Protein AF-A0A356ALX6-F1 (afdb_monomer)

Mean predicted aligned error: 3.81 Å

Secondary structure (DSSP, 8-state):
--EEEE-----TT-B-TTSSBHHHHHHHHHHHHHHHHHHTT-EEEE--

Radius of gyration: 12.62 Å; Cα contacts (8 Å, |Δi|>4): 52; chains: 1; bounding box: 27×14×35 Å

Structure (mmCIF, N/CA/C/O 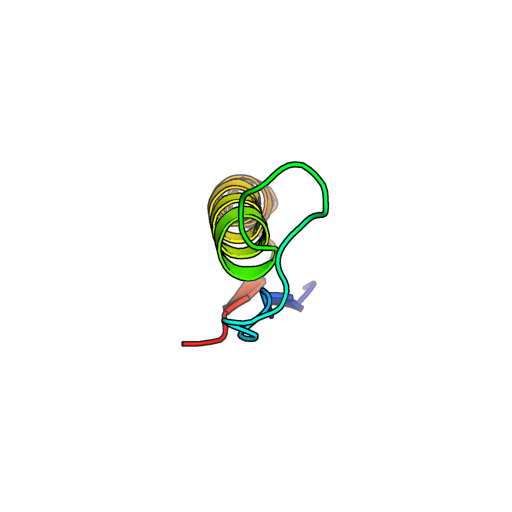backbone):
data_AF-A0A356ALX6-F1
#
_entry.id   AF-A0A356ALX6-F1
#
loop_
_atom_site.group_PDB
_atom_site.id
_atom_site.type_symbol
_atom_site.label_atom_id
_atom_site.label_alt_id
_atom_site.label_comp_id
_atom_site.label_asym_id
_atom_site.label_entity_id
_atom_site.label_seq_id
_atom_site.pdbx_PDB_ins_code
_atom_site.Cartn_x
_atom_site.Cartn_y
_atom_site.Cartn_z
_atom_site.occupancy
_atom_site.B_iso_or_equiv
_atom_site.auth_seq_id
_atom_site.auth_comp_id
_atom_site.auth_asym_id
_atom_site.auth_atom_id
_atom_site.pdbx_PDB_model_num
ATOM 1 N N . MET A 1 1 ? -14.630 -5.950 14.429 1.00 76.50 1 MET A N 1
ATOM 2 C CA . MET A 1 1 ? -14.026 -4.765 13.782 1.00 76.50 1 MET A CA 1
ATOM 3 C C . MET A 1 1 ? -13.110 -5.274 12.676 1.00 76.50 1 MET A C 1
ATOM 5 O O . MET A 1 1 ? -12.292 -6.132 12.998 1.00 76.50 1 MET A O 1
ATOM 9 N N . PRO A 1 2 ? -13.280 -4.86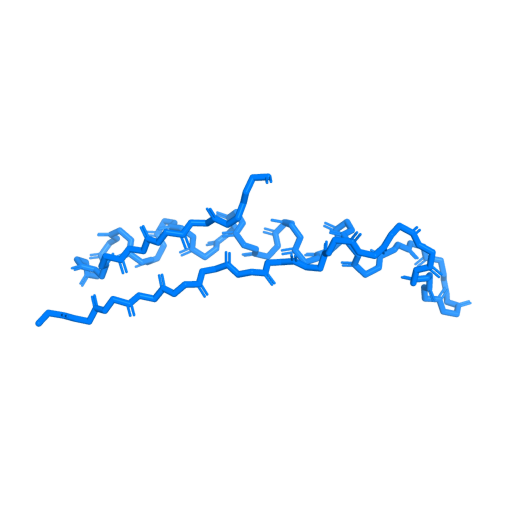8 11.407 1.00 84.25 2 PRO A N 1
ATOM 10 C CA . PRO A 1 2 ? -12.451 -5.370 10.311 1.00 84.25 2 PRO A CA 1
ATOM 11 C C . PRO A 1 2 ? -10.993 -4.940 10.497 1.00 84.25 2 PRO A C 1
ATOM 13 O O . PRO A 1 2 ? -10.735 -3.823 10.955 1.00 84.25 2 PRO A O 1
ATOM 16 N N . ASN A 1 3 ? -10.061 -5.830 10.155 1.00 91.38 3 ASN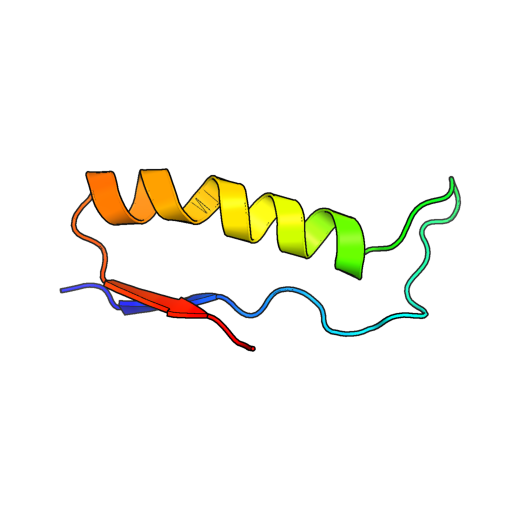 A N 1
ATOM 17 C CA . ASN A 1 3 ? -8.628 -5.560 10.189 1.00 91.38 3 ASN A CA 1
ATOM 18 C C . ASN A 1 3 ? -7.995 -5.992 8.863 1.00 91.38 3 ASN A C 1
ATOM 20 O O . ASN A 1 3 ? -8.099 -7.162 8.498 1.00 91.38 3 ASN A O 1
ATOM 24 N N . ILE A 1 4 ? -7.379 -5.052 8.148 1.00 93.81 4 ILE A N 1
ATOM 25 C CA . ILE A 1 4 ? -6.793 -5.262 6.819 1.00 93.81 4 ILE A CA 1
ATOM 26 C C . ILE A 1 4 ? -5.268 -5.207 6.912 1.00 93.81 4 ILE A C 1
ATOM 28 O O . ILE A 1 4 ? -4.707 -4.326 7.557 1.00 93.81 4 ILE A O 1
ATOM 32 N N . TYR A 1 5 ? -4.586 -6.121 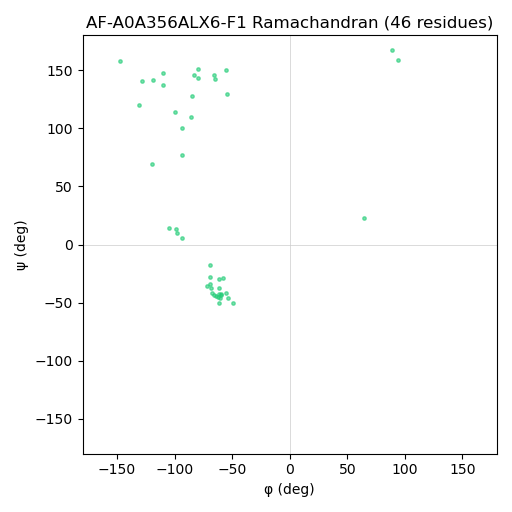6.226 1.00 94.31 5 TYR A N 1
ATOM 33 C CA . TYR A 1 5 ? -3.145 -6.022 6.016 1.00 94.31 5 TYR A CA 1
ATOM 34 C C . TYR A 1 5 ? -2.873 -5.460 4.618 1.00 94.31 5 TYR A C 1
ATOM 36 O O . TYR A 1 5 ? -3.215 -6.090 3.620 1.00 94.31 5 TYR A O 1
ATOM 44 N N . LEU A 1 6 ? -2.301 -4.257 4.549 1.00 92.94 6 LEU A N 1
ATOM 45 C CA . LEU A 1 6 ? -1.859 -3.632 3.308 1.00 92.94 6 LEU A CA 1
ATOM 46 C C . LEU A 1 6 ? -0.440 -4.112 2.995 1.00 92.94 6 LEU A C 1
ATOM 48 O O . LEU A 1 6 ? 0.515 -3.739 3.674 1.00 92.94 6 LEU A O 1
ATOM 52 N N . SER A 1 7 ? -0.308 -4.931 1.955 1.00 91.12 7 SER A N 1
ATOM 53 C CA . SER A 1 7 ? 0.976 -5.435 1.464 1.00 91.12 7 SER A CA 1
ATOM 54 C C . SER A 1 7 ? 1.226 -4.999 0.013 1.00 91.12 7 SER A C 1
ATOM 56 O O . SER A 1 7 ? 1.144 -5.839 -0.889 1.00 91.12 7 SER A O 1
ATOM 58 N N . PRO A 1 8 ? 1.471 -3.700 -0.258 1.00 85.44 8 PRO A N 1
ATOM 59 C CA . PRO A 1 8 ? 1.922 -3.263 -1.576 1.00 85.44 8 PRO A CA 1
ATOM 60 C C . PRO A 1 8 ? 3.190 -4.008 -2.015 1.00 85.44 8 PRO A C 1
ATOM 62 O O . PRO A 1 8 ? 4.007 -4.424 -1.185 1.00 85.44 8 PRO A O 1
ATOM 65 N N . SER A 1 9 ? 3.327 -4.179 -3.335 1.00 78.00 9 SER A N 1
ATOM 66 C CA . SER A 1 9 ? 4.421 -4.932 -3.960 1.00 78.00 9 SER A CA 1
ATOM 67 C C . SER A 1 9 ? 5.789 -4.413 -3.505 1.00 78.00 9 SER A C 1
ATOM 69 O O . SER A 1 9 ? 6.073 -3.216 -3.560 1.00 78.00 9 SER A O 1
ATOM 71 N N . LEU A 1 10 ? 6.646 -5.337 -3.062 1.00 76.00 10 LEU A N 1
ATOM 72 C CA . LEU A 1 10 ? 8.046 -5.082 -2.707 1.00 76.00 10 LEU A CA 1
ATOM 73 C C . LEU A 1 10 ? 9.006 -5.478 -3.840 1.00 76.00 10 LEU A C 1
ATOM 75 O O . LEU A 1 10 ? 10.200 -5.611 -3.598 1.00 76.00 10 LEU A O 1
ATOM 79 N N . GLN A 1 11 ? 8.502 -5.726 -5.054 1.00 80.19 11 GLN A N 1
ATOM 80 C CA . GLN A 1 11 ? 9.289 -6.262 -6.165 1.00 80.19 11 GLN A CA 1
ATOM 81 C C . GLN A 1 11 ? 9.842 -5.125 -7.043 1.00 80.19 11 GLN A C 1
ATOM 83 O O . GLN A 1 11 ? 9.115 -4.614 -7.896 1.00 80.19 11 GLN A O 1
ATOM 88 N N . PRO A 1 12 ? 11.123 -4.734 -6.899 1.00 74.38 12 PRO A N 1
ATOM 89 C CA . PRO A 1 12 ? 11.687 -3.604 -7.642 1.00 74.38 12 PRO A CA 1
ATOM 90 C C . PRO A 1 12 ? 11.839 -3.859 -9.151 1.00 74.38 12 PRO A C 1
ATOM 92 O O . PRO A 1 12 ? 11.965 -2.907 -9.908 1.00 74.38 12 PRO A O 1
ATOM 95 N N . TYR A 1 13 ? 11.808 -5.121 -9.597 1.00 79.31 13 TYR A N 1
ATOM 96 C CA . TYR A 1 13 ? 12.037 -5.515 -10.997 1.00 79.31 13 TYR A CA 1
ATOM 97 C C . TYR A 1 13 ? 10.763 -5.917 -11.752 1.00 79.31 13 TYR A C 1
ATOM 99 O O . TYR A 1 13 ? 10.848 -6.537 -12.810 1.00 79.31 13 TYR A O 1
ATOM 107 N N . ASN A 1 14 ? 9.580 -5.609 -11.209 1.00 87.31 14 ASN A N 1
ATOM 108 C CA . ASN A 1 14 ? 8.318 -5.857 -11.903 1.00 87.31 14 ASN A CA 1
ATOM 109 C C . ASN A 1 14 ? 7.881 -4.604 -12.675 1.00 87.31 14 ASN A C 1
ATOM 111 O O . ASN A 1 14 ? 7.042 -3.827 -12.211 1.00 87.31 14 ASN A O 1
ATOM 115 N N . GLU A 1 15 ? 8.523 -4.368 -13.817 1.00 91.56 15 GLU A N 1
ATOM 116 C CA . GLU A 1 15 ? 8.217 -3.244 -14.704 1.00 91.56 15 GLU A CA 1
ATOM 117 C C . GLU A 1 15 ? 7.046 -3.558 -15.638 1.00 91.56 15 GLU A C 1
ATOM 119 O O . GLU A 1 15 ? 6.876 -4.685 -16.110 1.00 91.56 15 GLU A O 1
ATOM 124 N N . TYR A 1 16 ? 6.242 -2.541 -15.942 1.00 88.19 16 TYR A N 1
ATOM 125 C CA . TYR A 1 16 ? 5.207 -2.662 -16.961 1.00 88.19 16 TYR A CA 1
ATOM 126 C C . TYR A 1 16 ? 5.793 -2.516 -18.367 1.00 88.19 16 TYR A C 1
ATOM 128 O O . TYR A 1 16 ? 6.751 -1.780 -18.592 1.00 88.19 16 TYR A O 1
ATOM 136 N N . VAL A 1 17 ? 5.154 -3.157 -19.352 1.00 89.81 17 VAL A N 1
ATOM 137 C CA . VAL A 1 17 ? 5.573 -3.118 -20.770 1.00 89.81 17 VAL A CA 1
ATOM 138 C C . VAL A 1 17 ? 5.614 -1.687 -21.330 1.00 89.81 17 VAL A C 1
ATOM 140 O O . VAL A 1 17 ? 6.391 -1.391 -22.232 1.00 89.81 17 VAL A O 1
ATOM 143 N N . ASN A 1 18 ? 4.785 -0.789 -20.797 1.00 90.38 18 ASN A N 1
ATOM 144 C CA . ASN A 1 18 ? 4.689 0.619 -21.184 1.00 90.38 18 ASN A CA 1
ATOM 145 C C . ASN A 1 18 ? 5.482 1.574 -20.268 1.00 90.38 18 ASN A C 1
ATOM 147 O O . ASN A 1 18 ? 5.338 2.789 -20.403 1.00 90.38 18 ASN A O 1
ATOM 151 N N . GLY A 1 19 ? 6.314 1.043 -19.368 1.00 86.88 19 GLY A N 1
ATOM 152 C CA . GLY A 1 19 ? 7.114 1.813 -18.419 1.00 86.88 19 GLY A CA 1
ATOM 153 C C . GLY A 1 19 ? 6.450 2.006 -17.052 1.00 86.88 19 GLY A C 1
ATOM 154 O O . GLY A 1 19 ? 5.233 1.910 -16.897 1.00 86.88 19 GLY A O 1
ATOM 155 N N . GLY A 1 20 ? 7.282 2.293 -16.047 1.00 86.88 20 GLY A N 1
ATOM 156 C CA . GLY A 1 20 ? 6.887 2.322 -14.635 1.00 86.88 20 GLY A CA 1
ATOM 157 C C . GLY A 1 20 ? 7.027 0.955 -13.960 1.00 86.88 20 GLY A C 1
ATOM 158 O O . GLY A 1 20 ? 7.225 -0.062 -14.625 1.00 86.88 20 GLY A O 1
ATOM 159 N N . SER A 1 21 ? 6.939 0.931 -12.628 1.00 91.12 21 SER A N 1
ATOM 160 C CA . SER A 1 21 ? 7.046 -0.299 -11.836 1.00 91.12 21 SER A CA 1
ATOM 161 C C . SER A 1 21 ? 5.776 -0.573 -11.042 1.00 91.12 21 SER A C 1
ATOM 163 O O . SER A 1 21 ? 5.158 0.335 -10.481 1.00 91.12 21 SER A O 1
ATOM 165 N N . GLU A 1 22 ? 5.404 -1.846 -10.950 1.00 90.88 22 GLU A N 1
ATOM 166 C CA . GLU A 1 22 ? 4.280 -2.286 -10.128 1.00 90.88 22 GLU A CA 1
ATOM 167 C C . GLU A 1 22 ? 4.452 -1.831 -8.672 1.00 90.88 22 GLU A C 1
ATOM 169 O O . GLU A 1 22 ? 3.515 -1.310 -8.070 1.00 90.88 22 GLU A O 1
ATOM 174 N N . GLN A 1 23 ? 5.669 -1.935 -8.128 1.00 90.50 23 GLN A N 1
ATOM 175 C CA . GLN A 1 23 ? 6.000 -1.442 -6.790 1.00 90.50 23 GLN A CA 1
ATOM 176 C C . GLN A 1 23 ? 5.634 0.038 -6.603 1.00 90.50 23 GLN A C 1
ATOM 178 O O . GLN A 1 23 ? 5.042 0.395 -5.582 1.00 90.50 23 GLN A O 1
ATOM 183 N N . TYR A 1 24 ? 5.969 0.908 -7.559 1.00 90.75 24 TYR A N 1
ATOM 184 C CA . TYR A 1 24 ? 5.657 2.335 -7.467 1.00 90.75 24 TYR A CA 1
ATOM 185 C C . TYR A 1 24 ? 4.143 2.566 -7.406 1.00 90.75 24 TYR A C 1
ATOM 187 O O . TYR A 1 24 ? 3.639 3.219 -6.490 1.00 90.75 24 TYR A O 1
ATOM 195 N N . HIS A 1 25 ? 3.402 1.964 -8.336 1.00 91.69 25 HIS A N 1
ATOM 196 C CA . HIS A 1 25 ? 1.956 2.152 -8.426 1.00 91.69 25 HIS A CA 1
ATOM 197 C C . HIS A 1 25 ? 1.197 1.530 -7.246 1.00 91.69 25 HIS A C 1
ATOM 199 O O . HIS A 1 25 ? 0.243 2.129 -6.748 1.00 91.69 25 HIS A O 1
ATOM 205 N N . MET A 1 26 ? 1.633 0.370 -6.746 1.00 91.94 26 MET A N 1
ATOM 206 C CA . MET A 1 26 ? 1.005 -0.285 -5.594 1.00 91.94 26 MET A CA 1
ATOM 207 C C . MET A 1 26 ? 1.224 0.484 -4.291 1.00 91.94 26 MET A C 1
ATOM 209 O O . MET A 1 26 ? 0.323 0.523 -3.455 1.00 91.94 26 MET A O 1
ATOM 213 N N . ASN A 1 27 ? 2.378 1.136 -4.119 1.00 92.06 27 ASN A N 1
ATOM 214 C CA . ASN A 1 27 ? 2.604 1.996 -2.958 1.00 92.06 27 ASN A CA 1
ATOM 215 C C . ASN A 1 27 ? 1.692 3.226 -2.970 1.00 92.06 27 ASN A C 1
ATOM 217 O O . ASN A 1 27 ? 1.067 3.513 -1.953 1.00 92.06 27 ASN A O 1
ATOM 221 N N . ILE A 1 28 ? 1.531 3.876 -4.126 1.00 93.69 28 ILE A N 1
ATOM 222 C CA . ILE A 1 28 ? 0.593 4.998 -4.286 1.00 93.69 28 ILE A CA 1
ATOM 223 C C . ILE A 1 28 ? -0.847 4.557 -4.009 1.00 93.69 28 ILE A C 1
ATOM 225 O O . ILE A 1 28 ? -1.596 5.254 -3.327 1.00 93.69 28 ILE A O 1
ATOM 229 N N . LEU A 1 29 ? -1.247 3.383 -4.506 1.00 93.38 29 LEU A N 1
ATOM 230 C CA . LEU A 1 29 ? -2.570 2.835 -4.220 1.00 93.38 29 LEU A CA 1
ATOM 231 C C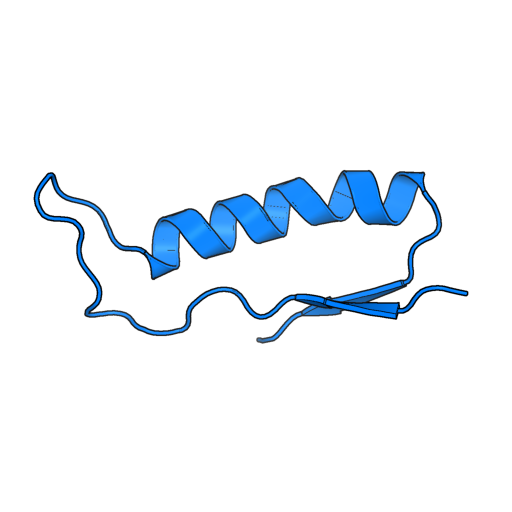 . LEU A 1 29 ? -2.769 2.608 -2.715 1.00 93.38 29 LEU A C 1
ATOM 233 O O . LEU A 1 29 ? -3.799 3.011 -2.177 1.00 93.38 29 LEU A O 1
ATOM 237 N N . ALA A 1 30 ? -1.791 2.008 -2.030 1.00 93.88 30 ALA A N 1
ATOM 238 C CA . ALA A 1 30 ? -1.855 1.793 -0.587 1.00 93.88 30 ALA A CA 1
ATOM 239 C C . ALA A 1 30 ? -1.991 3.121 0.180 1.0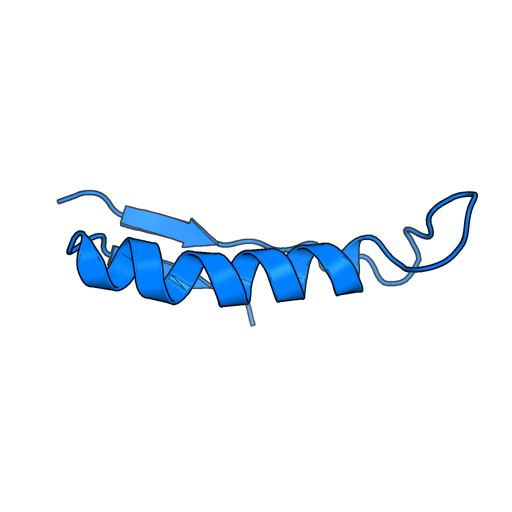0 93.88 30 ALA A C 1
ATOM 241 O O . ALA A 1 30 ? -2.845 3.218 1.063 1.00 93.88 30 ALA A O 1
ATOM 242 N N . ASP A 1 31 ? -1.238 4.154 -0.213 1.00 94.38 31 ASP A N 1
ATOM 243 C CA . ASP A 1 31 ? -1.333 5.501 0.364 1.00 94.38 31 ASP A CA 1
ATOM 244 C C . ASP A 1 31 ? -2.738 6.096 0.181 1.00 94.38 31 ASP A C 1
ATOM 246 O O . ASP A 1 31 ? -3.319 6.652 1.116 1.00 94.38 31 ASP A O 1
ATOM 250 N N . HIS A 1 32 ? -3.328 5.934 -1.008 1.00 96.62 32 HIS A N 1
ATOM 251 C CA . HIS A 1 32 ? -4.686 6.396 -1.285 1.00 96.62 32 HIS A CA 1
ATOM 252 C C . HIS A 1 32 ? -5.761 5.605 -0.539 1.00 96.62 32 HIS A C 1
ATOM 254 O O . HIS A 1 32 ? -6.813 6.168 -0.248 1.00 96.62 32 HIS A O 1
ATOM 260 N N . MET A 1 33 ? -5.533 4.334 -0.201 1.00 95.62 33 MET A N 1
ATOM 261 C CA . MET A 1 33 ? -6.493 3.523 0.553 1.00 95.62 33 MET A CA 1
ATOM 262 C C . MET A 1 33 ? -6.596 3.944 2.024 1.00 95.62 33 MET A C 1
ATOM 264 O O . MET A 1 33 ? -7.696 3.917 2.583 1.00 95.62 33 MET A O 1
ATOM 268 N N . GLU A 1 34 ? -5.492 4.360 2.654 1.00 95.25 34 GLU 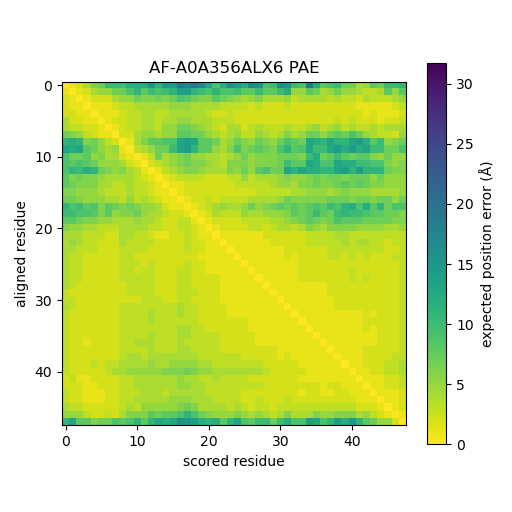A N 1
ATOM 269 C CA . GLU A 1 34 ? -5.467 4.738 4.074 1.00 95.25 34 GLU A CA 1
ATOM 270 C C . GLU A 1 34 ? -6.569 5.726 4.505 1.00 95.25 34 GLU A C 1
ATOM 272 O O . GLU A 1 34 ? -7.256 5.431 5.490 1.00 95.25 34 GLU A O 1
ATOM 277 N N . PRO A 1 35 ? -6.800 6.875 3.830 1.00 97.56 35 PRO A N 1
ATOM 278 C CA . PRO A 1 35 ? -7.837 7.818 4.246 1.00 97.56 35 PRO A CA 1
ATOM 279 C C . PRO A 1 35 ? -9.239 7.205 4.210 1.00 97.5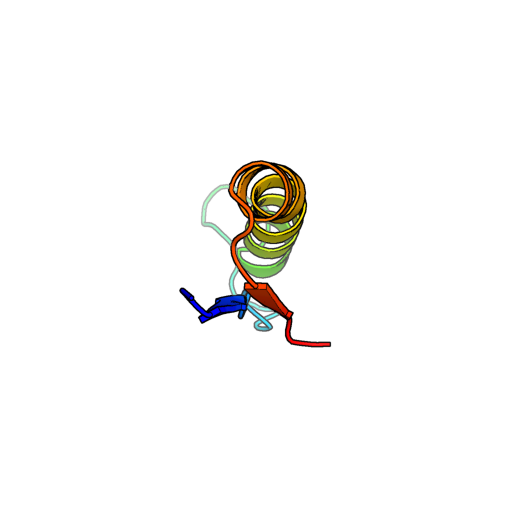6 35 PRO A C 1
ATOM 281 O O . PRO A 1 35 ? -10.029 7.455 5.120 1.00 97.56 35 PRO A O 1
ATOM 284 N N . TYR A 1 36 ? -9.545 6.357 3.223 1.00 96.81 36 TYR A N 1
ATOM 285 C CA . TYR A 1 36 ? -10.841 5.678 3.149 1.00 96.81 36 TYR A CA 1
ATOM 286 C C . TYR A 1 36 ? -11.008 4.662 4.279 1.00 96.81 36 TYR A C 1
ATOM 288 O O . TYR A 1 36 ? -12.072 4.597 4.895 1.00 96.81 36 TYR A O 1
ATOM 296 N N . LEU A 1 37 ? -9.961 3.899 4.601 1.00 95.88 37 LEU A N 1
ATOM 297 C CA . LEU A 1 37 ? -9.999 2.944 5.709 1.00 95.88 37 LEU A CA 1
ATOM 298 C C . LEU A 1 37 ? -10.194 3.657 7.052 1.00 95.88 37 LEU A C 1
ATOM 300 O O . LEU A 1 37 ? -11.056 3.259 7.838 1.00 95.88 37 LEU A O 1
ATOM 304 N N . ARG A 1 38 ? -9.472 4.764 7.278 1.00 95.25 38 ARG A N 1
ATOM 305 C CA . ARG A 1 38 ? -9.627 5.600 8.479 1.00 95.25 38 ARG A CA 1
ATOM 306 C C . ARG A 1 38 ? -11.030 6.199 8.580 1.00 95.25 38 ARG A C 1
ATOM 308 O O . ARG A 1 38 ? -11.630 6.127 9.648 1.00 95.25 38 ARG A O 1
ATOM 315 N N . ALA A 1 39 ? -11.573 6.730 7.482 1.00 97.50 39 ALA A N 1
ATOM 316 C CA . ALA A 1 39 ? -12.914 7.320 7.448 1.00 97.50 39 ALA A CA 1
ATOM 317 C C . ALA A 1 39 ? -14.025 6.309 7.785 1.00 97.50 39 ALA A C 1
ATOM 319 O O . ALA A 1 39 ? -15.040 6.683 8.364 1.00 97.50 39 ALA A O 1
ATOM 320 N N . ASN A 1 40 ? -13.819 5.027 7.471 1.00 96.00 40 ASN A N 1
ATOM 321 C CA . ASN A 1 40 ? -14.767 3.948 7.763 1.00 96.00 40 ASN A CA 1
ATOM 322 C C . ASN A 1 40 ? -14.494 3.235 9.104 1.00 96.00 40 ASN A C 1
ATOM 324 O O . ASN A 1 40 ? -15.131 2.225 9.404 1.00 96.00 40 ASN A O 1
ATOM 328 N N . GLY A 1 41 ? -13.537 3.712 9.909 1.00 95.62 41 GLY A N 1
ATOM 329 C CA . GLY A 1 41 ? -13.167 3.072 11.177 1.00 95.62 41 GLY A CA 1
ATOM 330 C C . GLY A 1 41 ? -12.557 1.672 11.013 1.00 95.62 41 GLY A C 1
ATOM 331 O O . GLY A 1 41 ? -12.610 0.860 11.941 1.00 95.62 41 GLY A O 1
ATOM 332 N N . ILE A 1 42 ? -11.995 1.369 9.839 1.00 96.38 42 ILE A N 1
ATOM 333 C CA . ILE A 1 42 ? -11.341 0.094 9.540 1.00 96.38 42 ILE A CA 1
ATOM 334 C C . ILE A 1 42 ? -9.894 0.160 10.026 1.00 96.38 42 ILE A C 1
ATOM 336 O O . ILE A 1 42 ? -9.147 1.080 9.692 1.00 96.38 42 ILE A O 1
ATOM 340 N N . ARG A 1 43 ? -9.484 -0.835 10.818 1.00 96.38 43 ARG A N 1
ATOM 341 C CA . ARG A 1 43 ? -8.097 -0.954 11.282 1.00 96.38 43 ARG A CA 1
ATOM 342 C C . ARG A 1 43 ? -7.244 -1.549 10.168 1.00 96.38 43 ARG A C 1
ATOM 344 O O . ARG A 1 43 ? -7.708 -2.427 9.440 1.00 96.38 43 ARG A O 1
ATOM 351 N N . PHE A 1 44 ? -6.004 -1.089 10.053 1.00 94.94 44 PHE A N 1
ATOM 352 C CA . PHE A 1 44 ? -5.061 -1.671 9.112 1.00 94.94 44 PHE A CA 1
ATOM 353 C C . PHE A 1 44 ? -3.619 -1.626 9.615 1.00 94.94 44 PHE A C 1
ATOM 355 O O . PHE A 1 44 ? -3.260 -0.818 10.474 1.00 94.94 44 PHE A O 1
ATOM 362 N N . THR A 1 45 ? -2.797 -2.507 9.057 1.00 94.56 45 THR A N 1
ATOM 363 C CA . THR A 1 45 ? -1.338 -2.518 9.202 1.00 94.56 45 THR A CA 1
ATOM 364 C C . THR A 1 45 ? -0.725 -2.582 7.812 1.00 94.56 45 THR A C 1
ATOM 366 O O . THR A 1 45 ? -1.255 -3.280 6.952 1.00 94.56 45 THR A O 1
ATOM 369 N N . ARG A 1 46 ? 0.373 -1.860 7.592 1.00 90.62 46 ARG A N 1
ATOM 370 C CA . ARG A 1 46 ? 1.118 -1.858 6.330 1.00 90.62 46 ARG A CA 1
ATOM 371 C C . ARG A 1 46 ? 2.469 -2.546 6.516 1.00 90.62 46 ARG A C 1
ATOM 373 O O . ARG A 1 46 ? 3.039 -2.459 7.604 1.00 90.62 46 ARG A O 1
ATOM 380 N N . ASN A 1 47 ? 2.970 -3.216 5.481 1.00 85.62 47 ASN A N 1
ATOM 381 C CA . ASN A 1 47 ? 4.381 -3.599 5.442 1.00 85.62 47 ASN A CA 1
ATOM 382 C C . ASN A 1 47 ? 5.291 -2.353 5.355 1.00 85.62 47 ASN A C 1
ATOM 384 O O . ASN A 1 47 ? 4.926 -1.337 4.764 1.00 85.62 47 ASN A O 1
ATOM 388 N N . THR A 1 48 ? 6.463 -2.437 5.983 1.00 72.81 48 THR A N 1
ATOM 389 C CA . THR A 1 48 ? 7.544 -1.436 5.916 1.00 72.81 48 THR A CA 1
ATOM 390 C C . THR A 1 48 ? 8.730 -2.003 5.172 1.00 72.81 48 THR A C 1
ATOM 392 O O . THR A 1 48 ? 9.036 -3.186 5.451 1.00 72.81 48 THR A O 1
#

Solvent-accessible surface area (backbone atoms only — not comparable to full-atom values): 2977 Å² total; per-residue (Å²): 132,65,76,46,79,48,72,53,53,86,48,88,83,45,60,45,97,88,62,63,40,51,26,62,54,32,45,54,50,52,61,62,45,48,62,58,34,55,76,70,71,39,45,71,51,67,75,131

Sequence (48 aa):
MPNIYLSPSLQPYNEYVNGGSEQYHMNILADHMEPYLRANGIRFTRNT

Foldseek 3Di:
DAEEEQEQDPDPPQADPVGDHSNVVSVVVSVVVVVVCVVVVYHYDYDD

pLDDT: mean 90.13, std 6.48, range [72.81, 97.56]

Nearest PDB structures (foldseek):
  4m6h-assembly1_A  TM=8.115E-01  e=2.044E-01  Mycobacterium tuberculosis H37Rv
  4m6i-assembly1_A  TM=8.330E-01  e=3.584E-01  Mycobacterium tuberculosis H37Rv
  8c2o-assembly2_B  TM=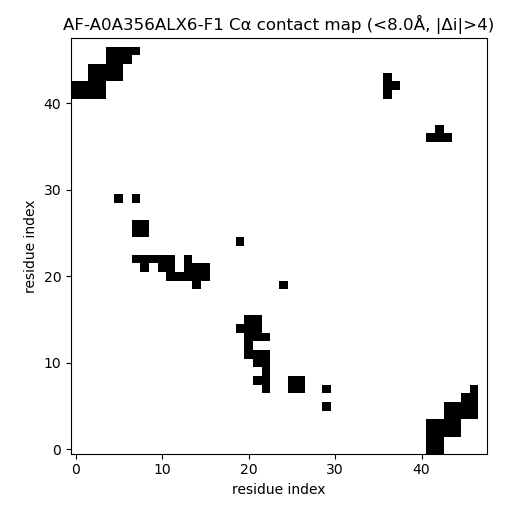7.954E-01  e=6.742E-01  Escherichia coli
  9cun-assembly1_A  TM=7.465E-01  e=1.802E+00  Mycobacterium tuberculosis
  6hsb-assembly1_A  TM=5.158E-01  e=5.541E+00  Acidithiobacillus caldus SM-1